Protein AF-A0A7W1V252-F1 (afdb_monomer_lite)

Radius of gyration: 14.56 Å; chains: 1; bounding box: 34×22×39 Å

Sequence (81 aa):
MSLSSLTGTQQSLRVSLDDPADAADFRAPATTVTIPATGTTQISVSVVLPKGASAGDYQADLNLSTGAVEVAHSVLYVHIK

Secondary structure (DSSP, 8-state):
-EEE-SSSS-EEEEEEEE--SSS-EEE-S-SEEEEPSSSEEE---EEE--TTPPSEEEEEEEEEEETTEEEEEEEEEEEE-

Structure (mmCIF, N/CA/C/O backbone):
data_AF-A0A7W1V252-F1
#
_entry.id   AF-A0A7W1V252-F1
#
loop_
_atom_site.group_PDB
_atom_site.id
_atom_site.type_symbol
_atom_site.label_atom_id
_atom_site.label_alt_id
_atom_site.label_comp_id
_atom_site.label_asym_id
_atom_site.label_entity_id
_atom_site.label_seq_id
_atom_site.pdbx_PDB_ins_code
_atom_site.Cartn_x
_atom_site.Cartn_y
_atom_site.Cartn_z
_atom_site.occupancy
_atom_site.B_iso_or_equiv
_atom_site.auth_seq_id
_atom_site.auth_comp_id
_atom_site.auth_asym_id
_atom_site.auth_atom_id
_atom_site.pdbx_PDB_model_num
ATOM 1 N N . MET A 1 1 ? -2.425 8.716 1.527 1.00 83.19 1 MET A N 1
ATOM 2 C CA . MET A 1 1 ? -3.872 8.557 1.814 1.00 83.19 1 MET A CA 1
ATOM 3 C C . MET A 1 1 ? -4.118 8.817 3.296 1.00 83.19 1 MET A C 1
ATOM 5 O O . MET A 1 1 ? -3.296 8.386 4.097 1.00 83.19 1 MET A O 1
ATOM 9 N N . SER A 1 2 ? -5.220 9.486 3.651 1.00 85.38 2 SER A N 1
ATOM 10 C CA . SER A 1 2 ? -5.625 9.748 5.045 1.00 85.38 2 SER A CA 1
ATOM 11 C C . SER A 1 2 ? -6.778 8.831 5.451 1.00 85.38 2 SER A C 1
ATOM 13 O O . SER A 1 2 ? -7.742 8.723 4.697 1.00 85.38 2 SER A O 1
ATOM 15 N N . LEU A 1 3 ? -6.723 8.232 6.642 1.00 83.94 3 LEU A N 1
ATOM 16 C CA . LEU A 1 3 ? -7.807 7.413 7.198 1.00 83.94 3 LEU A CA 1
ATOM 17 C C . LEU A 1 3 ? -8.158 7.863 8.613 1.00 83.94 3 LEU A C 1
ATOM 19 O O . LEU A 1 3 ? -7.263 8.051 9.435 1.00 83.94 3 LEU A O 1
ATOM 23 N N . SER A 1 4 ? -9.449 7.959 8.914 1.00 83.38 4 SER A N 1
ATOM 24 C CA . SER A 1 4 ? -9.960 8.306 10.244 1.00 83.38 4 SER A CA 1
ATOM 25 C C . SER A 1 4 ? -10.984 7.269 10.695 1.00 83.38 4 SER A C 1
ATOM 27 O O . SER A 1 4 ? -11.785 6.800 9.887 1.00 83.38 4 SER A O 1
ATOM 29 N N . SER A 1 5 ? -10.976 6.907 11.981 1.00 80.62 5 SER A N 1
ATOM 30 C CA . SER A 1 5 ? -11.999 6.018 12.541 1.00 80.62 5 SER A CA 1
ATOM 31 C C . SER A 1 5 ? -13.280 6.804 12.819 1.00 80.62 5 SER A C 1
ATOM 33 O O . SER A 1 5 ? -13.246 7.832 13.492 1.00 80.62 5 SER A O 1
ATOM 35 N N . LEU A 1 6 ? -14.415 6.306 12.320 1.00 79.25 6 LEU A N 1
ATOM 36 C CA . LEU A 1 6 ? -15.751 6.843 12.620 1.00 79.25 6 LEU A CA 1
ATOM 37 C C . LEU A 1 6 ? -16.487 6.020 13.687 1.00 79.25 6 LEU A C 1
ATOM 39 O O . LEU A 1 6 ? -17.592 6.372 14.087 1.00 79.25 6 LEU A O 1
ATOM 43 N N . THR A 1 7 ? -15.892 4.917 14.144 1.00 82.19 7 THR A N 1
ATOM 44 C CA . THR A 1 7 ? -16.527 3.975 15.078 1.00 82.19 7 THR A CA 1
ATOM 45 C C . THR A 1 7 ? -16.191 4.270 16.539 1.00 82.19 7 THR A C 1
ATOM 47 O O . THR A 1 7 ? -16.674 3.578 17.432 1.00 82.19 7 THR A O 1
ATOM 50 N N . GLY A 1 8 ? -15.319 5.252 16.802 1.00 83.81 8 GLY A N 1
ATOM 51 C CA . GLY A 1 8 ? -14.824 5.557 18.148 1.00 83.81 8 GLY A CA 1
ATOM 52 C C . GLY A 1 8 ? -13.973 4.439 18.761 1.00 83.81 8 GLY A C 1
ATOM 53 O O . GLY A 1 8 ? -13.682 4.471 19.952 1.00 83.81 8 GLY A O 1
ATOM 54 N N . THR A 1 9 ? -13.574 3.445 17.961 1.00 88.06 9 THR A N 1
ATOM 55 C CA . THR A 1 9 ? -12.744 2.310 18.378 1.00 88.06 9 THR A CA 1
ATOM 56 C C . THR A 1 9 ? -11.521 2.217 17.475 1.00 88.06 9 THR A C 1
ATOM 58 O O . THR A 1 9 ? -11.612 2.471 16.269 1.00 88.06 9 THR A O 1
ATOM 61 N N . GLN A 1 10 ? -10.372 1.849 18.047 1.00 91.19 10 GLN A N 1
ATOM 62 C CA . GLN A 1 10 ? -9.152 1.610 17.279 1.00 91.19 10 GLN A CA 1
ATOM 63 C C . GLN A 1 10 ? -9.370 0.464 16.283 1.00 91.19 10 GLN A C 1
ATOM 65 O O . GLN A 1 10 ? -9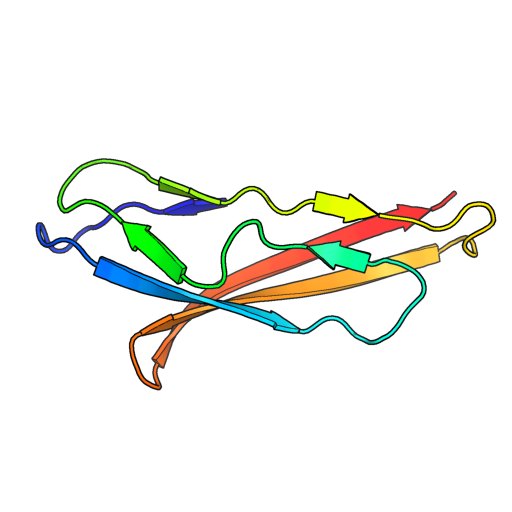.946 -0.564 16.632 1.00 91.19 10 GLN A O 1
ATOM 70 N N . GLN A 1 11 ? -8.887 0.636 15.057 1.00 90.00 11 GLN A N 1
ATOM 71 C CA . GLN A 1 11 ? -8.941 -0.380 14.008 1.00 90.00 11 GLN A CA 1
ATOM 72 C C . GLN A 1 11 ? -7.527 -0.762 13.579 1.00 90.00 11 GLN A C 1
ATOM 74 O O . GLN A 1 11 ? -6.623 0.074 13.566 1.00 90.00 11 GLN A O 1
ATOM 79 N N . SER A 1 12 ? -7.342 -2.025 13.211 1.00 92.00 12 SER A N 1
ATOM 80 C CA . SER A 1 12 ? -6.116 -2.511 12.583 1.00 92.00 12 SER A CA 1
ATOM 81 C C . SER A 1 12 ? -6.475 -3.036 11.203 1.00 92.00 12 SER A C 1
ATOM 83 O O . SER A 1 12 ? -7.317 -3.924 11.081 1.00 92.00 12 SER A O 1
ATOM 85 N N . LEU A 1 13 ? -5.879 -2.443 10.173 1.00 92.81 13 LEU A N 1
ATOM 86 C CA . LEU A 1 13 ? -6.128 -2.792 8.782 1.00 92.81 13 LEU A CA 1
ATOM 87 C C . LEU A 1 13 ? -4.894 -3.457 8.197 1.00 92.81 13 LEU A C 1
ATOM 89 O O . LEU A 1 13 ? -3.779 -2.965 8.379 1.00 92.81 13 LEU A O 1
ATOM 93 N N . ARG A 1 14 ? -5.094 -4.544 7.457 1.00 94.81 14 ARG A N 1
ATOM 94 C CA . ARG A 1 14 ? -4.064 -5.090 6.577 1.00 94.81 14 ARG A CA 1
ATOM 95 C C . ARG A 1 14 ? -3.911 -4.178 5.371 1.00 94.81 14 ARG A C 1
ATOM 97 O O . ARG A 1 14 ? -4.900 -3.675 4.845 1.00 94.81 14 ARG A O 1
ATOM 104 N N . VAL A 1 15 ? -2.667 -3.993 4.957 1.00 94.25 15 VAL A N 1
ATOM 105 C CA . VAL A 1 15 ? -2.290 -3.244 3.763 1.00 94.25 15 VAL A CA 1
ATOM 106 C C . VAL A 1 15 ? -1.720 -4.229 2.758 1.00 94.25 15 VAL A C 1
ATOM 108 O O . VAL A 1 15 ? -0.814 -4.996 3.091 1.00 94.25 15 VAL A O 1
ATOM 111 N N . SER A 1 16 ? -2.224 -4.184 1.535 1.00 93.12 16 SER A N 1
ATOM 112 C CA . SER A 1 16 ? -1.666 -4.914 0.402 1.00 93.12 16 SER A CA 1
ATOM 113 C C . SER A 1 16 ? -1.542 -3.988 -0.795 1.00 93.12 16 SER A C 1
ATOM 115 O O . SER A 1 16 ? -2.385 -3.115 -0.998 1.00 93.12 16 SER A O 1
ATOM 117 N N . LEU A 1 17 ? -0.487 -4.197 -1.572 1.00 92.19 17 LEU A N 1
ATOM 118 C CA . LEU A 1 17 ? -0.335 -3.612 -2.892 1.00 92.19 17 LEU A CA 1
ATOM 119 C C . LEU A 1 17 ? -0.557 -4.724 -3.906 1.00 92.19 17 LEU A C 1
ATOM 121 O O . LEU A 1 17 ? 0.069 -5.779 -3.791 1.00 92.19 17 LEU A O 1
ATOM 125 N N . ASP A 1 18 ? -1.469 -4.492 -4.838 1.00 89.75 18 ASP A N 1
ATOM 126 C CA . ASP A 1 18 ? -1.554 -5.269 -6.065 1.00 89.75 18 ASP A CA 1
ATOM 127 C C . ASP A 1 18 ? -0.809 -4.481 -7.141 1.00 89.75 18 ASP A C 1
ATOM 129 O O . ASP A 1 18 ? -1.297 -3.475 -7.657 1.00 89.75 18 ASP A O 1
ATOM 133 N N . ASP A 1 19 ? 0.444 -4.868 -7.348 1.00 80.00 19 ASP A N 1
ATOM 134 C CA . ASP A 1 19 ? 1.351 -4.236 -8.295 1.00 80.00 19 ASP A CA 1
ATOM 135 C C . ASP A 1 19 ? 1.500 -5.193 -9.488 1.00 80.00 19 ASP A C 1
ATOM 137 O O . ASP A 1 19 ? 2.055 -6.29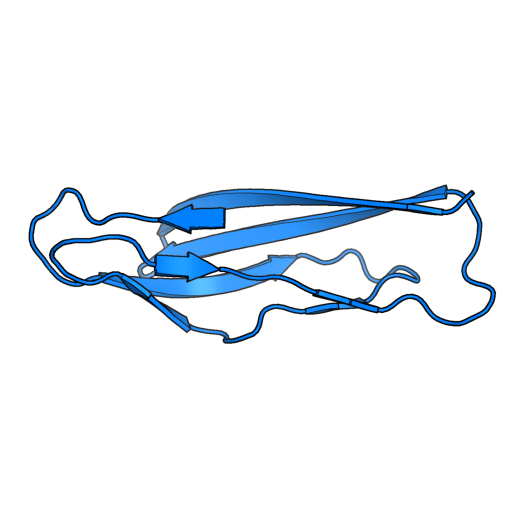0 -9.310 1.00 80.00 19 ASP A O 1
ATOM 141 N N . PRO A 1 20 ? 0.975 -4.862 -10.686 1.00 64.06 20 PRO A N 1
ATOM 142 C CA . PRO A 1 20 ? 1.332 -5.612 -11.879 1.00 64.06 20 PRO A CA 1
ATOM 143 C C . PRO A 1 20 ? 2.852 -5.525 -12.004 1.00 64.06 20 PRO A C 1
ATOM 145 O O . PRO A 1 20 ? 3.402 -4.441 -11.887 1.00 64.06 20 PRO A O 1
ATOM 148 N N . ALA A 1 21 ? 3.530 -6.666 -12.161 1.00 59.69 21 ALA A N 1
ATOM 149 C CA . ALA A 1 21 ? 4.988 -6.810 -12.064 1.00 59.69 21 ALA A CA 1
ATOM 150 C C . ALA A 1 21 ? 5.779 -6.074 -13.174 1.00 59.69 21 ALA A C 1
ATOM 152 O O . ALA A 1 21 ? 6.535 -6.685 -13.933 1.00 59.69 21 ALA A O 1
ATOM 153 N N . ASP A 1 22 ? 5.604 -4.763 -13.256 1.00 62.69 22 ASP A N 1
ATOM 154 C CA . ASP A 1 22 ? 6.164 -3.844 -14.224 1.00 62.69 22 ASP A CA 1
ATOM 155 C C . ASP A 1 22 ? 7.322 -3.058 -13.597 1.00 62.69 22 ASP A C 1
ATOM 157 O O . ASP A 1 22 ? 7.675 -3.205 -12.428 1.00 62.69 22 ASP A O 1
ATOM 161 N N . ALA A 1 23 ? 7.992 -2.235 -14.402 1.00 70.88 23 ALA A N 1
ATOM 162 C CA . ALA A 1 23 ? 9.240 -1.571 -14.032 1.00 70.88 23 ALA A CA 1
ATOM 163 C C . ALA A 1 23 ? 9.146 -0.598 -12.835 1.00 70.88 23 ALA A C 1
ATOM 165 O O . ALA A 1 23 ? 10.172 -0.036 -12.466 1.00 70.88 23 ALA A O 1
ATOM 166 N N . ALA A 1 24 ? 7.979 -0.367 -12.232 1.00 85.75 24 ALA A N 1
ATOM 167 C CA . ALA A 1 24 ? 7.819 0.494 -11.067 1.00 85.75 24 ALA A CA 1
ATOM 168 C C . ALA A 1 24 ? 7.599 -0.343 -9.806 1.00 85.75 24 ALA A C 1
ATOM 170 O O . ALA A 1 24 ? 6.675 -1.132 -9.748 1.00 85.75 24 ALA A O 1
ATOM 171 N N . ASP A 1 25 ? 8.439 -0.149 -8.792 1.00 90.00 25 ASP A N 1
ATOM 172 C CA . ASP A 1 25 ? 8.339 -0.867 -7.521 1.00 90.00 25 ASP A CA 1
ATOM 173 C C . ASP A 1 25 ? 7.592 0.004 -6.507 1.00 90.00 25 ASP A C 1
ATOM 175 O O . ASP A 1 25 ? 8.167 0.938 -5.922 1.00 90.00 25 ASP A O 1
ATOM 179 N N . PHE A 1 26 ? 6.295 -0.263 -6.346 1.00 91.56 26 PHE A N 1
ATOM 180 C CA . PHE A 1 26 ? 5.453 0.4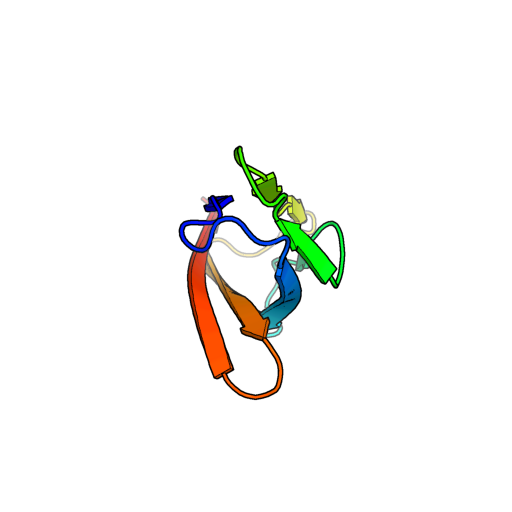06 -5.362 1.00 91.56 26 PHE A CA 1
ATOM 181 C C . PHE A 1 26 ? 5.629 -0.238 -3.983 1.00 91.56 26 PHE A C 1
ATOM 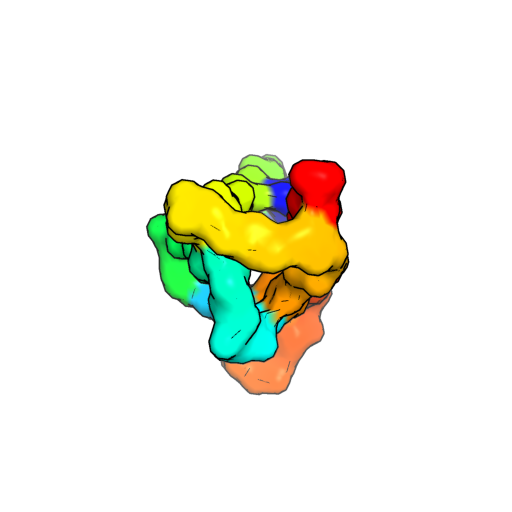183 O O . PHE A 1 26 ? 5.506 -1.447 -3.799 1.00 91.56 26 PHE A O 1
ATOM 190 N N . ARG A 1 27 ? 5.878 0.585 -2.960 1.00 91.12 27 ARG A N 1
ATOM 191 C CA . ARG A 1 27 ? 6.196 0.114 -1.607 1.00 91.12 27 ARG A CA 1
ATOM 192 C C . ARG A 1 27 ? 5.352 0.793 -0.546 1.00 91.12 27 ARG A C 1
ATOM 194 O O . ARG A 1 27 ? 5.450 1.999 -0.310 1.00 91.12 27 ARG A O 1
ATOM 201 N N . ALA A 1 28 ? 4.569 -0.013 0.160 1.00 88.38 28 ALA A N 1
ATOM 202 C CA . ALA A 1 28 ? 3.897 0.404 1.377 1.00 88.38 28 ALA A CA 1
ATOM 203 C C . ALA A 1 28 ? 4.881 0.332 2.564 1.00 88.38 28 ALA A C 1
ATOM 205 O O . ALA A 1 28 ? 5.720 -0.567 2.621 1.00 88.38 28 ALA A O 1
ATOM 206 N N . PRO A 1 29 ? 4.784 1.245 3.544 1.00 79.50 29 PRO A N 1
ATOM 207 C CA . PRO A 1 29 ? 5.746 1.341 4.639 1.00 79.50 29 PRO A CA 1
ATOM 208 C C . PRO A 1 29 ? 5.539 0.239 5.688 1.00 79.50 29 PRO A C 1
ATOM 210 O O . PRO A 1 29 ? 6.446 -0.054 6.462 1.00 79.50 29 PRO A O 1
ATOM 213 N N . ALA A 1 30 ? 4.346 -0.363 5.725 1.00 82.50 30 ALA A N 1
ATOM 214 C CA . ALA A 1 30 ? 3.983 -1.454 6.618 1.00 82.50 30 ALA A CA 1
ATOM 215 C C . ALA A 1 30 ? 2.867 -2.310 5.999 1.00 82.50 30 ALA A C 1
ATOM 217 O O . ALA A 1 30 ? 2.028 -1.803 5.258 1.00 82.50 30 ALA A O 1
ATOM 218 N N . THR A 1 31 ? 2.818 -3.593 6.368 1.00 87.00 31 THR A N 1
ATOM 219 C CA . THR A 1 31 ? 1.745 -4.535 5.986 1.00 87.00 31 THR A CA 1
ATOM 220 C C . THR A 1 31 ? 0.484 -4.381 6.836 1.00 87.0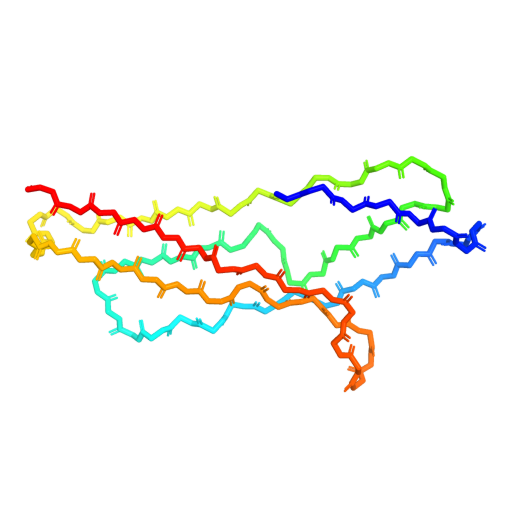0 31 THR A C 1
ATOM 222 O O . THR A 1 31 ? -0.536 -5.022 6.588 1.00 87.00 31 THR A O 1
ATOM 225 N N . THR A 1 32 ? 0.541 -3.572 7.894 1.00 91.94 32 THR A N 1
ATOM 226 C CA . THR A 1 32 ? -0.583 -3.297 8.788 1.00 91.94 32 THR A CA 1
ATOM 227 C C . THR A 1 32 ? -0.542 -1.841 9.221 1.00 91.94 32 THR A C 1
ATOM 229 O O . THR A 1 32 ? 0.523 -1.311 9.533 1.00 91.94 32 THR A O 1
ATOM 232 N N . VAL A 1 33 ? -1.707 -1.203 9.257 1.00 92.19 33 VAL A N 1
ATOM 233 C CA . VAL A 1 33 ? -1.886 0.177 9.707 1.00 92.19 33 VAL A CA 1
ATOM 234 C C . VAL A 1 33 ? -2.886 0.200 10.851 1.00 92.19 33 VAL A C 1
ATOM 236 O O . VAL A 1 33 ? -3.978 -0.358 10.758 1.00 92.19 33 VAL A O 1
ATOM 239 N N . THR A 1 34 ? -2.512 0.877 11.932 1.00 92.06 34 THR A N 1
ATOM 240 C CA . THR A 1 34 ? -3.408 1.135 13.058 1.00 92.06 34 THR A CA 1
ATOM 241 C C . THR A 1 34 ? -4.054 2.501 12.882 1.00 92.06 34 THR A C 1
ATOM 243 O O . THR A 1 34 ? -3.368 3.519 12.765 1.00 92.06 34 THR A O 1
ATOM 246 N N . ILE A 1 35 ? -5.382 2.527 12.881 1.00 90.56 35 ILE A N 1
ATOM 247 C CA . ILE A 1 35 ? -6.171 3.755 12.919 1.00 90.56 35 ILE A CA 1
ATOM 248 C C . ILE A 1 35 ? -6.615 3.956 14.368 1.00 90.56 35 ILE A C 1
ATOM 250 O O . ILE A 1 35 ? -7.324 3.094 14.900 1.00 90.56 35 ILE A O 1
ATOM 254 N N . PRO A 1 36 ? -6.207 5.048 15.035 1.00 91.06 36 PRO A N 1
ATOM 255 C CA . PRO A 1 36 ? -6.623 5.315 16.403 1.00 91.06 36 PRO A CA 1
ATOM 256 C C . PRO A 1 36 ? -8.143 5.518 16.487 1.00 91.06 36 PRO A C 1
ATOM 258 O O . PRO A 1 36 ? -8.801 5.864 15.507 1.00 91.06 36 PRO A O 1
ATOM 261 N N . ALA A 1 37 ? -8.701 5.310 17.682 1.00 90.25 37 ALA A N 1
ATOM 262 C CA . ALA A 1 37 ? -10.130 5.499 17.955 1.00 90.25 37 ALA A CA 1
ATOM 263 C C . ALA A 1 37 ? -10.628 6.910 17.602 1.00 90.25 37 ALA A C 1
ATOM 265 O O . ALA A 1 37 ? -11.775 7.085 17.198 1.00 90.25 37 ALA A O 1
ATOM 266 N N . THR A 1 38 ? -9.748 7.900 17.738 1.00 87.94 38 THR A N 1
ATOM 267 C CA . THR A 1 38 ? -9.948 9.284 17.322 1.00 87.94 38 THR A CA 1
ATOM 268 C C . THR A 1 38 ? -8.698 9.775 16.598 1.00 87.94 38 THR A C 1
ATOM 270 O O . THR A 1 38 ? -7.579 9.383 16.929 1.00 87.94 38 THR A O 1
ATOM 273 N N . GLY A 1 39 ? -8.882 10.640 15.601 1.00 84.94 39 GLY A N 1
ATOM 274 C CA . GLY A 1 39 ? -7.789 11.190 14.800 1.00 84.94 39 GLY A CA 1
ATOM 275 C C . GLY A 1 39 ? -7.612 10.505 13.446 1.00 84.94 39 GLY A C 1
ATOM 276 O O . GLY A 1 39 ? -8.499 9.803 12.956 1.00 84.94 39 GLY A O 1
ATOM 277 N N . THR A 1 40 ? -6.463 10.767 12.825 1.00 89.62 40 THR A N 1
ATOM 278 C CA . THR A 1 40 ? -6.179 10.394 11.436 1.00 89.62 40 THR A CA 1
ATOM 279 C C . THR A 1 40 ? -4.814 9.734 11.337 1.00 89.62 40 THR A C 1
ATOM 281 O O . THR A 1 40 ? -3.831 10.271 11.846 1.00 89.62 40 THR A O 1
ATOM 284 N N . THR A 1 41 ? -4.741 8.613 10.626 1.00 90.69 41 THR A N 1
ATOM 285 C CA . THR A 1 41 ? -3.482 7.973 10.238 1.00 90.69 41 THR A CA 1
ATOM 286 C C . THR A 1 41 ? -3.175 8.284 8.777 1.00 90.69 41 THR A C 1
ATOM 288 O O . THR A 1 41 ? -4.058 8.229 7.919 1.00 90.69 41 THR A O 1
ATOM 291 N N . GLN A 1 42 ? -1.915 8.613 8.494 1.00 90.94 42 GLN A N 1
ATOM 292 C CA . GLN A 1 42 ? -1.408 8.797 7.137 1.00 90.94 42 GLN A CA 1
ATOM 293 C C . GLN A 1 42 ? -0.737 7.521 6.642 1.00 90.94 42 GLN A C 1
ATOM 295 O O . GLN A 1 42 ? 0.073 6.922 7.348 1.00 90.94 42 GLN A O 1
ATOM 300 N N . ILE A 1 43 ? -1.046 7.143 5.406 1.00 89.94 43 ILE A N 1
ATOM 301 C CA . ILE A 1 43 ? -0.364 6.073 4.681 1.00 89.94 43 ILE A CA 1
ATOM 302 C C . ILE A 1 43 ? 0.425 6.708 3.544 1.00 89.94 43 ILE A C 1
ATOM 304 O O . ILE A 1 43 ? -0.156 7.333 2.646 1.00 89.94 43 ILE A O 1
ATOM 308 N N . SER A 1 44 ? 1.742 6.523 3.598 1.00 90.69 44 SER A N 1
ATOM 309 C CA . SER A 1 44 ? 2.702 7.032 2.621 1.00 90.69 44 SER A CA 1
ATOM 310 C C . SER A 1 44 ? 3.244 5.878 1.797 1.00 90.69 44 SER A C 1
ATOM 312 O O . SER A 1 44 ? 4.007 5.079 2.323 1.00 90.69 44 SER A O 1
ATOM 314 N N . VAL A 1 45 ? 2.871 5.800 0.524 1.00 91.69 45 VAL A N 1
ATOM 315 C CA . VAL A 1 45 ? 3.442 4.833 -0.421 1.00 91.69 45 VAL A CA 1
ATOM 316 C C . VAL A 1 45 ? 4.588 5.503 -1.169 1.00 91.69 45 VAL A C 1
ATOM 318 O O . VAL A 1 45 ? 4.476 6.669 -1.552 1.00 91.69 45 VAL A O 1
ATOM 321 N N . SER A 1 46 ? 5.694 4.789 -1.349 1.00 91.75 46 SER A N 1
ATOM 322 C CA . SER A 1 46 ? 6.802 5.221 -2.200 1.00 91.75 46 SER A CA 1
ATOM 323 C C . SER A 1 46 ? 6.840 4.406 -3.486 1.00 91.75 46 SER A C 1
ATOM 325 O O . SER A 1 46 ? 6.324 3.294 -3.540 1.00 91.75 46 SER A O 1
ATOM 327 N N . VAL A 1 47 ? 7.450 4.977 -4.523 1.00 91.56 47 VAL A N 1
ATOM 328 C CA . VAL A 1 47 ? 7.675 4.299 -5.802 1.00 91.56 47 VAL A CA 1
ATOM 329 C C . VAL A 1 47 ? 9.148 4.407 -6.140 1.00 91.56 47 VAL A C 1
ATOM 331 O O . VAL A 1 47 ? 9.723 5.497 -6.066 1.00 91.56 47 VAL A O 1
ATOM 334 N N . VAL A 1 48 ? 9.762 3.285 -6.495 1.00 90.69 48 VAL A N 1
ATOM 335 C CA . VAL A 1 48 ? 11.142 3.232 -6.973 1.00 90.69 48 VAL A CA 1
ATOM 336 C C . VAL A 1 48 ? 11.130 2.846 -8.443 1.00 90.69 48 VAL A C 1
ATOM 338 O O . VAL A 1 48 ? 10.621 1.796 -8.816 1.00 90.69 48 VAL A O 1
ATOM 341 N N . LEU A 1 49 ? 11.720 3.700 -9.277 1.00 88.69 49 LEU A N 1
ATOM 342 C CA . LEU A 1 49 ? 11.894 3.442 -10.702 1.00 88.69 49 LEU A CA 1
ATOM 343 C C . LEU A 1 49 ? 13.366 3.099 -10.982 1.00 88.69 49 LEU A C 1
ATOM 345 O O . LEU A 1 49 ? 14.250 3.870 -10.587 1.00 88.69 49 LEU A O 1
ATOM 349 N N . PRO A 1 50 ? 13.672 1.983 -11.664 1.00 87.62 50 PRO A N 1
ATOM 350 C CA . PRO A 1 50 ? 15.014 1.681 -12.110 1.00 87.62 50 PRO A CA 1
ATOM 351 C C . PRO A 1 50 ? 15.455 2.726 -13.132 1.00 87.62 50 PRO A C 1
ATOM 353 O O . PRO A 1 50 ? 14.676 3.244 -13.937 1.00 87.62 50 PRO A O 1
ATOM 356 N N . LYS A 1 51 ? 16.749 3.042 -13.115 1.00 87.56 51 LYS A N 1
ATOM 357 C CA . LYS A 1 51 ? 17.324 3.955 -14.099 1.00 87.56 51 LYS A CA 1
ATOM 358 C C . LYS A 1 51 ? 17.131 3.376 -15.504 1.00 87.56 51 LYS A C 1
ATOM 360 O O . LYS A 1 51 ? 17.571 2.263 -15.767 1.00 87.56 51 LYS A O 1
ATOM 365 N N . GLY A 1 52 ? 16.530 4.161 -16.397 1.00 88.06 52 GLY A N 1
ATOM 366 C CA . GLY A 1 52 ? 16.220 3.721 -17.759 1.00 88.06 52 GLY A CA 1
ATOM 367 C C . GLY A 1 52 ? 14.922 2.921 -17.883 1.00 88.06 52 GLY A C 1
ATOM 368 O O . GLY A 1 52 ? 14.738 2.261 -18.902 1.00 88.06 52 GLY A O 1
ATOM 369 N N . ALA A 1 53 ? 14.037 2.966 -16.878 1.00 88.62 53 ALA A N 1
ATOM 370 C CA . ALA A 1 53 ? 12.658 2.508 -17.025 1.00 88.62 53 ALA A CA 1
ATOM 371 C C . ALA A 1 53 ? 12.014 3.111 -18.285 1.00 88.62 53 ALA A C 1
ATOM 373 O O . ALA A 1 53 ? 12.280 4.263 -18.639 1.00 88.62 53 ALA A O 1
ATOM 374 N N . SER A 1 54 ? 11.195 2.312 -18.970 1.00 90.38 54 SER A N 1
ATOM 375 C CA . SER A 1 54 ? 10.560 2.736 -20.219 1.00 90.38 54 SER A CA 1
ATOM 376 C C . SER A 1 54 ? 9.599 3.895 -19.965 1.00 90.38 54 SER A C 1
ATOM 378 O O . SER A 1 54 ? 8.947 3.947 -18.921 1.00 90.38 54 SER A O 1
ATOM 380 N N . ALA A 1 55 ? 9.496 4.814 -20.923 1.00 91.12 55 ALA A N 1
ATOM 381 C CA . ALA A 1 55 ? 8.464 5.842 -20.883 1.00 91.12 55 ALA A CA 1
ATOM 382 C C . ALA A 1 55 ? 7.073 5.192 -20.906 1.00 91.12 55 ALA A C 1
ATOM 384 O O . ALA A 1 55 ? 6.878 4.156 -21.547 1.00 91.12 55 ALA A O 1
ATOM 385 N N . GLY A 1 56 ? 6.122 5.811 -20.215 1.00 91.00 56 GLY A N 1
ATOM 386 C CA . GLY A 1 56 ? 4.767 5.295 -20.089 1.00 91.00 56 GLY A CA 1
ATOM 387 C C . GLY A 1 56 ? 4.218 5.375 -18.674 1.00 91.00 56 GLY A C 1
ATOM 388 O O . GLY A 1 56 ? 4.765 6.052 -17.798 1.00 91.00 56 GLY A O 1
ATOM 389 N N . ASP A 1 57 ? 3.110 4.671 -18.497 1.00 90.50 57 ASP A N 1
ATOM 390 C CA . ASP A 1 57 ? 2.261 4.735 -17.321 1.00 90.50 57 ASP A CA 1
ATOM 391 C C . ASP A 1 57 ? 2.400 3.456 -16.508 1.00 90.50 57 ASP A C 1
ATOM 393 O O . ASP A 1 57 ? 2.321 2.356 -17.052 1.00 90.50 57 ASP A O 1
ATOM 397 N N . TYR A 1 58 ? 2.573 3.619 -15.202 1.00 90.94 58 TYR A N 1
ATOM 398 C CA . TYR A 1 58 ? 2.674 2.530 -14.242 1.00 90.94 58 TYR A CA 1
ATOM 399 C C . TYR A 1 58 ? 1.655 2.760 -13.137 1.00 90.94 58 TYR A C 1
ATOM 401 O O . TYR A 1 58 ? 1.524 3.882 -12.635 1.00 90.94 58 TYR A O 1
ATOM 409 N N . GLN A 1 59 ? 0.945 1.705 -12.749 1.00 92.62 59 GLN A N 1
ATOM 410 C CA . GLN A 1 59 ? -0.107 1.784 -11.745 1.00 92.62 59 GLN A CA 1
ATOM 411 C C . GLN A 1 59 ? -0.074 0.584 -10.808 1.00 92.62 59 GLN A C 1
ATOM 413 O O . GLN A 1 59 ? 0.269 -0.508 -11.242 1.00 92.62 59 GLN A O 1
ATOM 418 N N . ALA A 1 60 ? -0.490 0.794 -9.564 1.00 92.81 60 ALA A N 1
ATOM 419 C CA . ALA A 1 60 ? -0.692 -0.258 -8.575 1.00 92.81 60 ALA A CA 1
ATOM 420 C C . ALA A 1 60 ? -1.919 0.065 -7.720 1.00 92.81 60 ALA A C 1
ATOM 422 O O . ALA A 1 60 ? -2.218 1.240 -7.481 1.00 92.81 60 ALA A O 1
ATOM 423 N N . ASP A 1 61 ? -2.592 -0.957 -7.206 1.00 93.50 61 ASP A N 1
ATOM 424 C CA . ASP A 1 61 ? -3.739 -0.787 -6.320 1.00 93.50 61 ASP A CA 1
ATOM 425 C C . ASP A 1 61 ? -3.325 -0.961 -4.857 1.00 93.50 61 ASP A C 1
ATOM 427 O O . ASP A 1 61 ? -2.847 -2.011 -4.425 1.00 93.50 61 ASP A O 1
ATOM 431 N N . LEU A 1 62 ? -3.524 0.087 -4.060 1.00 93.94 62 LEU A N 1
ATOM 432 C CA . LEU A 1 62 ? -3.409 0.037 -2.608 1.00 93.94 62 LEU A CA 1
ATOM 433 C C . LEU A 1 62 ? -4.741 -0.406 -2.017 1.00 93.94 62 LEU A C 1
ATOM 435 O O . LEU A 1 62 ? -5.700 0.360 -2.038 1.00 93.94 62 LEU A O 1
ATOM 439 N N . ASN A 1 63 ? -4.760 -1.583 -1.400 1.00 94.81 63 ASN A N 1
ATOM 440 C CA . ASN A 1 63 ? -5.942 -2.156 -0.766 1.00 94.81 63 ASN A CA 1
ATOM 441 C C . ASN A 1 63 ? -5.786 -2.206 0.758 1.00 94.81 63 ASN A C 1
ATOM 443 O O . ASN A 1 63 ? -4.736 -2.579 1.294 1.00 94.81 63 ASN A O 1
ATOM 447 N N . LEU A 1 64 ? -6.855 -1.835 1.463 1.00 93.94 64 LEU A N 1
ATOM 448 C CA . LEU A 1 64 ? -6.948 -1.843 2.919 1.00 93.94 64 LEU A CA 1
ATOM 449 C C . LEU A 1 64 ? -8.098 -2.743 3.344 1.00 93.94 64 LEU A C 1
ATOM 451 O O . LEU A 1 64 ? -9.240 -2.534 2.935 1.00 93.94 64 LEU A O 1
ATOM 455 N N . SER A 1 65 ? -7.816 -3.721 4.199 1.00 94.25 65 SER A N 1
ATOM 456 C CA . SER A 1 65 ? -8.807 -4.722 4.594 1.00 94.25 65 SER A CA 1
ATOM 457 C C . SER A 1 65 ? -8.817 -5.017 6.090 1.00 94.25 65 SER A C 1
ATOM 459 O O . SER A 1 65 ? -7.818 -4.872 6.797 1.00 94.25 65 SER A O 1
ATOM 461 N N . THR A 1 66 ? -9.975 -5.454 6.579 1.00 91.31 66 THR A N 1
ATOM 462 C CA . THR A 1 66 ? -10.164 -6.029 7.913 1.00 91.31 66 THR A CA 1
ATOM 463 C C . THR A 1 66 ? -10.759 -7.426 7.772 1.00 91.31 66 THR A C 1
ATOM 465 O O . THR A 1 66 ? -11.817 -7.621 7.172 1.00 91.31 66 THR A O 1
ATOM 468 N N . GLY A 1 67 ? -10.043 -8.439 8.266 1.00 88.12 67 GLY A N 1
ATOM 469 C CA . GLY A 1 67 ? -10.392 -9.834 7.994 1.00 88.12 67 GLY A CA 1
ATOM 470 C C . GLY A 1 67 ? -10.431 -10.116 6.488 1.00 88.12 67 GLY A C 1
ATOM 471 O O . GLY A 1 67 ? -9.411 -9.994 5.817 1.00 88.12 67 GLY A O 1
ATOM 472 N N . ALA A 1 68 ? -11.606 -10.492 5.979 1.00 88.88 68 ALA A N 1
ATOM 473 C CA . ALA A 1 68 ? -11.849 -10.774 4.560 1.00 88.88 68 ALA A CA 1
ATOM 474 C C . ALA A 1 68 ? -12.562 -9.628 3.813 1.00 88.88 68 ALA A C 1
ATOM 476 O O . ALA A 1 68 ? -12.968 -9.809 2.669 1.00 88.88 68 ALA A O 1
ATOM 477 N N . VAL A 1 69 ? -12.763 -8.474 4.458 1.00 90.62 69 VAL A N 1
ATOM 478 C CA . VAL A 1 69 ? -13.516 -7.345 3.897 1.00 90.62 69 VAL A CA 1
ATOM 479 C C . VAL A 1 69 ? -12.560 -6.215 3.542 1.00 90.62 69 VAL A C 1
ATOM 481 O O . VAL A 1 69 ? -11.823 -5.728 4.401 1.00 90.62 69 VAL A O 1
ATOM 484 N N . GLU A 1 70 ? -12.595 -5.777 2.287 1.00 93.00 70 GLU A N 1
ATOM 485 C CA . GLU A 1 70 ? -11.963 -4.528 1.866 1.00 93.00 70 GLU A CA 1
ATOM 486 C C . GLU A 1 70 ? -12.764 -3.338 2.403 1.00 93.00 70 GLU A C 1
ATOM 488 O O . GLU A 1 70 ? -13.986 -3.281 2.271 1.00 93.00 70 GLU A O 1
ATOM 493 N N . VAL A 1 71 ? -12.072 -2.401 3.047 1.00 91.12 71 VAL A N 1
ATOM 494 C CA . VAL A 1 71 ? -12.683 -1.212 3.659 1.00 91.12 71 VAL A CA 1
ATOM 495 C C . VAL A 1 71 ? -12.372 0.066 2.894 1.00 91.12 71 VAL A C 1
ATOM 497 O O . VAL A 1 71 ? -13.120 1.035 3.003 1.00 91.12 71 VAL A O 1
ATOM 500 N N . ALA A 1 72 ? -11.263 0.086 2.156 1.00 91.31 72 ALA A N 1
ATOM 501 C CA . ALA A 1 72 ? -10.866 1.195 1.307 1.00 91.31 72 ALA A CA 1
ATOM 502 C C . ALA A 1 72 ? -9.802 0.739 0.303 1.00 91.31 72 ALA A C 1
ATOM 504 O O . ALA A 1 72 ? -8.994 -0.139 0.609 1.00 91.31 72 ALA A O 1
ATOM 505 N N . HIS A 1 73 ? -9.748 1.416 -0.841 1.00 93.94 73 HIS A N 1
ATOM 506 C CA . HIS A 1 73 ? -8.670 1.266 -1.809 1.00 93.94 73 HIS A CA 1
ATOM 507 C C . HIS A 1 73 ? -8.248 2.614 -2.400 1.00 93.94 73 HIS A C 1
ATOM 509 O O . HIS A 1 73 ? -8.936 3.628 -2.248 1.00 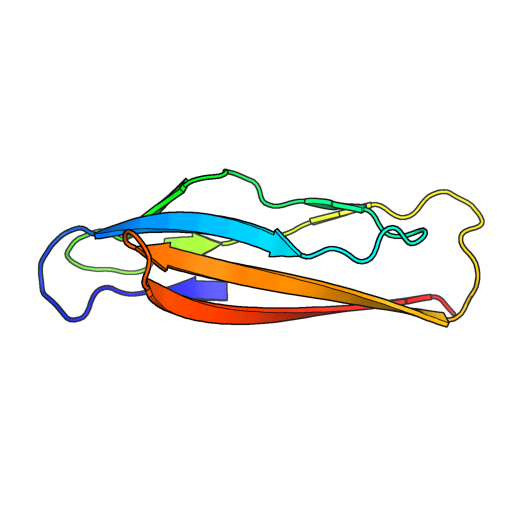93.94 73 HIS A O 1
ATOM 515 N N . SER A 1 74 ? -7.106 2.625 -3.082 1.00 93.44 74 SER A N 1
ATOM 516 C CA . SER A 1 74 ? -6.627 3.748 -3.883 1.00 93.44 74 SER A CA 1
ATOM 517 C C . SER A 1 74 ? -5.803 3.236 -5.056 1.00 93.44 74 SER A C 1
ATOM 519 O O . SER A 1 74 ? -4.906 2.425 -4.855 1.00 93.44 74 SER A O 1
ATOM 521 N N . VAL A 1 75 ? -6.022 3.805 -6.240 1.00 92.94 75 VAL A N 1
ATOM 522 C CA . VAL A 1 75 ? -5.117 3.617 -7.380 1.00 92.94 75 VAL A CA 1
ATOM 523 C C . VAL A 1 75 ? -3.908 4.532 -7.194 1.00 92.94 75 VAL A C 1
ATOM 525 O O . VAL A 1 75 ? -4.052 5.721 -6.889 1.00 92.94 75 VAL A O 1
ATOM 528 N N . LEU A 1 76 ? -2.715 3.977 -7.343 1.00 92.56 76 LEU A N 1
ATOM 529 C CA . LEU A 1 76 ? -1.441 4.683 -7.360 1.00 92.56 76 LEU A CA 1
ATOM 530 C C . LEU A 1 76 ? -0.969 4.766 -8.805 1.00 92.56 76 LEU A C 1
ATOM 532 O O . LEU A 1 76 ? -1.110 3.802 -9.547 1.00 92.56 76 LEU A O 1
ATOM 536 N N . TYR A 1 77 ? -0.407 5.903 -9.205 1.00 91.62 77 TYR A N 1
ATOM 537 C CA . TYR A 1 77 ? -0.031 6.130 -10.597 1.00 91.62 77 TYR A CA 1
ATOM 538 C C . TYR A 1 77 ? 1.259 6.937 -10.704 1.00 91.62 77 TYR A C 1
ATOM 540 O O . TYR A 1 77 ? 1.443 7.934 -9.997 1.00 91.62 77 TYR A O 1
ATOM 548 N N . VAL A 1 78 ? 2.130 6.523 -11.622 1.00 91.56 78 VAL A N 1
ATOM 549 C CA . VAL A 1 78 ? 3.350 7.234 -12.000 1.00 91.56 78 VAL A CA 1
ATOM 550 C C . VAL A 1 78 ? 3.481 7.251 -13.518 1.00 91.56 78 VAL A C 1
ATOM 552 O O . VAL A 1 78 ? 3.340 6.226 -14.176 1.00 91.56 78 VAL A O 1
ATOM 555 N N . HIS A 1 79 ? 3.810 8.424 -14.057 1.00 91.88 79 HIS A N 1
ATOM 556 C CA . HIS A 1 79 ? 4.081 8.626 -15.476 1.00 91.88 79 HIS A CA 1
ATOM 557 C C . HIS A 1 79 ? 5.555 8.975 -15.699 1.00 91.88 79 HIS A C 1
ATOM 559 O O . HIS A 1 79 ? 6.065 9.942 -15.118 1.00 91.88 79 HIS A O 1
ATOM 565 N N . ILE A 1 80 ? 6.226 8.210 -16.560 1.00 90.25 80 ILE A N 1
ATOM 566 C CA . ILE A 1 80 ? 7.594 8.465 -17.019 1.00 90.25 80 ILE A CA 1
ATOM 567 C C . ILE A 1 80 ? 7.533 9.106 -18.405 1.00 90.25 80 ILE A C 1
ATOM 569 O O . ILE A 1 80 ? 6.952 8.535 -19.329 1.00 90.25 80 ILE A O 1
ATOM 573 N N . LYS A 1 81 ? 8.160 10.279 -18.529 1.00 86.19 81 LYS A N 1
ATOM 574 C CA . LYS A 1 81 ? 8.318 11.011 -19.792 1.00 86.19 81 LYS A CA 1
ATOM 575 C C . LYS A 1 81 ? 9.543 10.558 -20.570 1.00 86.19 81 LYS A C 1
ATOM 577 O O . LYS A 1 81 ? 10.584 10.323 -19.915 1.00 86.19 81 LYS A O 1
#

pLDDT: mean 88.4, std 6.65, range [59.69, 94.81]

Foldseek 3Di:
DKDADPPLAKDKKAKDKAFDPAQKDKDWPDRIDIHHSGDMDDTDIDIDGPPPGDFAKGKMKIFIDDDPDTPDIDIDIDGDD